Protein AF-A0A2V9BN85-F1 (afdb_monomer)

pLDDT: mean 82.67, std 12.39, range [37.84, 95.75]

Structure (mmCIF, N/CA/C/O backbone):
data_AF-A0A2V9BN85-F1
#
_entry.id   AF-A0A2V9BN85-F1
#
loop_
_atom_site.group_PDB
_atom_site.id
_atom_site.type_symbol
_atom_site.label_atom_id
_atom_site.label_alt_id
_atom_site.label_comp_id
_atom_site.label_asym_id
_atom_site.label_entity_id
_atom_site.label_seq_id
_atom_site.pdbx_PDB_ins_code
_atom_site.Cartn_x
_atom_site.Cartn_y
_atom_site.Cartn_z
_atom_site.occupancy
_atom_site.B_iso_or_equiv
_atom_site.auth_seq_id
_atom_site.auth_comp_id
_atom_site.auth_asym_id
_atom_site.auth_atom_id
_atom_site.pdbx_PDB_model_num
ATOM 1 N N . GLU A 1 1 ? -15.654 5.965 22.113 1.00 67.56 1 GLU A N 1
ATOM 2 C CA . GLU A 1 1 ? -15.390 7.046 21.126 1.00 67.56 1 GLU A CA 1
ATOM 3 C C . GLU A 1 1 ? -14.451 6.547 20.026 1.00 67.56 1 GLU A C 1
ATOM 5 O O . GLU A 1 1 ? -13.652 5.654 20.295 1.00 67.56 1 GLU A O 1
ATOM 10 N N . VAL A 1 2 ? -14.566 7.076 18.801 1.00 77.62 2 VAL A N 1
ATOM 11 C CA . VAL A 1 2 ? -13.735 6.678 17.647 1.00 77.62 2 VAL A CA 1
ATOM 12 C C . VAL A 1 2 ? -12.854 7.855 17.248 1.00 77.62 2 VAL A C 1
ATOM 14 O O . VAL A 1 2 ? -13.372 8.906 16.866 1.00 77.62 2 VAL A O 1
ATOM 17 N N . ALA A 1 3 ? -11.534 7.687 17.299 1.00 77.00 3 ALA A N 1
ATOM 18 C CA . ALA A 1 3 ? -10.634 8.600 16.615 1.00 77.00 3 ALA A CA 1
ATOM 19 C C . ALA A 1 3 ? -10.610 8.210 15.132 1.00 77.00 3 ALA A C 1
ATOM 21 O O . ALA A 1 3 ? -10.425 7.041 14.782 1.00 77.00 3 ALA A O 1
ATOM 22 N N . GLY A 1 4 ? -10.879 9.193 14.268 1.00 76.19 4 GLY A N 1
ATOM 23 C CA . GLY A 1 4 ? -11.076 8.984 12.833 1.00 76.19 4 GLY A CA 1
ATOM 24 C C . GLY A 1 4 ? -9.852 8.408 12.108 1.00 76.19 4 GLY A C 1
ATOM 25 O O . GLY A 1 4 ? -8.812 8.184 12.719 1.00 76.19 4 GLY A O 1
ATOM 26 N N . PRO A 1 5 ? -9.945 8.182 10.786 1.00 84.31 5 PRO A N 1
ATOM 27 C CA . PRO A 1 5 ? -8.852 7.611 10.006 1.00 84.31 5 PRO A CA 1
ATOM 28 C C . PRO A 1 5 ? -7.662 8.579 9.942 1.00 84.31 5 PRO A C 1
ATOM 30 O O . PRO A 1 5 ? -7.593 9.455 9.079 1.00 84.31 5 PRO A O 1
ATOM 33 N N . ILE A 1 6 ? -6.711 8.406 10.860 1.00 88.75 6 ILE A N 1
ATOM 34 C CA . ILE A 1 6 ? -5.478 9.183 10.941 1.00 88.75 6 ILE A CA 1
ATOM 35 C C . ILE A 1 6 ? -4.555 8.707 9.809 1.00 88.75 6 ILE A C 1
ATOM 37 O O . ILE A 1 6 ? -4.205 7.520 9.758 1.00 88.75 6 ILE A O 1
ATOM 41 N N . PRO A 1 7 ? -4.156 9.590 8.874 1.00 90.69 7 PRO A N 1
ATOM 42 C CA . PRO A 1 7 ? -3.243 9.220 7.806 1.00 90.69 7 PRO A CA 1
ATOM 43 C C . PRO A 1 7 ? -1.839 9.033 8.380 1.00 90.69 7 PRO A C 1
ATOM 45 O O . PRO A 1 7 ? -1.233 9.968 8.901 1.00 90.69 7 PRO A O 1
ATOM 48 N N . LEU A 1 8 ? -1.306 7.821 8.258 1.00 90.25 8 LEU A N 1
ATOM 49 C CA . LEU A 1 8 ? 0.092 7.549 8.562 1.00 90.25 8 LEU A CA 1
ATOM 50 C C . LEU A 1 8 ? 0.961 7.839 7.327 1.00 90.25 8 LEU A C 1
ATOM 52 O O . LEU A 1 8 ? 0.459 7.821 6.196 1.00 90.25 8 LEU A O 1
ATOM 56 N N . PRO A 1 9 ? 2.270 8.089 7.512 1.00 93.62 9 PRO A N 1
ATOM 57 C CA . PRO A 1 9 ? 3.180 8.337 6.404 1.00 93.62 9 PRO A CA 1
ATOM 58 C C . PRO A 1 9 ? 3.121 7.222 5.357 1.00 93.62 9 PRO A C 1
ATOM 60 O O . PRO A 1 9 ? 3.257 6.036 5.666 1.00 93.62 9 PRO A O 1
ATOM 63 N N . THR A 1 10 ? 2.926 7.613 4.101 1.00 93.25 10 THR A N 1
ATOM 64 C CA . THR A 1 10 ? 2.906 6.680 2.975 1.00 93.25 10 THR A CA 1
ATOM 65 C C . THR A 1 10 ? 4.317 6.188 2.695 1.00 93.25 10 THR A C 1
ATOM 67 O O . THR A 1 10 ? 5.223 6.995 2.480 1.00 93.25 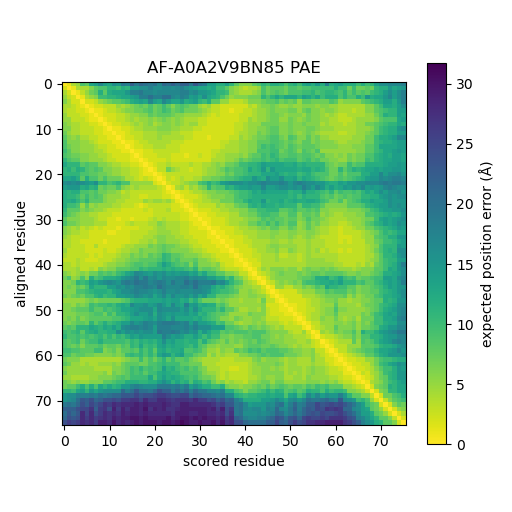10 THR A O 1
ATOM 70 N N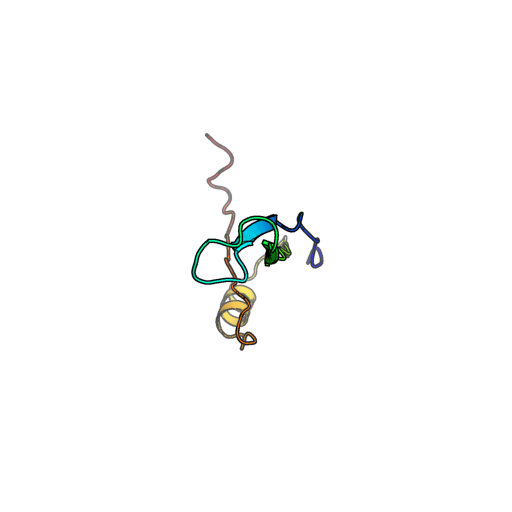 . THR A 1 11 ? 4.513 4.874 2.652 1.00 93.94 11 THR A N 1
ATOM 71 C CA . THR A 1 11 ? 5.797 4.300 2.240 1.00 93.94 11 THR A CA 1
ATOM 72 C C . THR A 1 11 ? 5.874 4.301 0.717 1.00 93.94 11 THR A C 1
ATOM 74 O O . THR A 1 11 ? 4.958 3.812 0.054 1.00 93.94 11 THR A O 1
ATOM 77 N N . ILE A 1 12 ? 6.948 4.872 0.166 1.00 94.69 12 ILE A N 1
ATOM 78 C CA . ILE A 1 12 ? 7.169 4.979 -1.279 1.00 94.69 12 ILE A CA 1
ATOM 79 C C . ILE A 1 12 ? 8.359 4.096 -1.649 1.00 94.69 12 ILE A C 1
ATOM 81 O O . ILE A 1 12 ? 9.509 4.450 -1.389 1.00 94.69 12 ILE A O 1
ATOM 85 N N . ASN A 1 13 ? 8.083 2.962 -2.286 1.00 94.81 13 ASN A N 1
ATOM 86 C CA . ASN A 1 13 ? 9.111 2.070 -2.812 1.00 94.81 13 ASN A CA 1
ATOM 87 C C . ASN A 1 13 ? 9.335 2.415 -4.281 1.00 94.81 13 ASN A C 1
ATOM 89 O O . ASN A 1 13 ? 8.410 2.284 -5.076 1.00 94.81 13 ASN A O 1
ATOM 93 N N . ARG A 1 14 ? 10.540 2.866 -4.644 1.00 95.56 14 ARG A N 1
ATOM 94 C CA . ARG A 1 14 ? 10.878 3.308 -6.007 1.00 95.56 14 ARG A CA 1
ATOM 95 C C . ARG A 1 14 ? 11.901 2.362 -6.617 1.00 95.56 14 ARG A C 1
ATOM 97 O O . ARG A 1 14 ? 12.904 2.059 -5.974 1.00 95.56 14 ARG A O 1
ATOM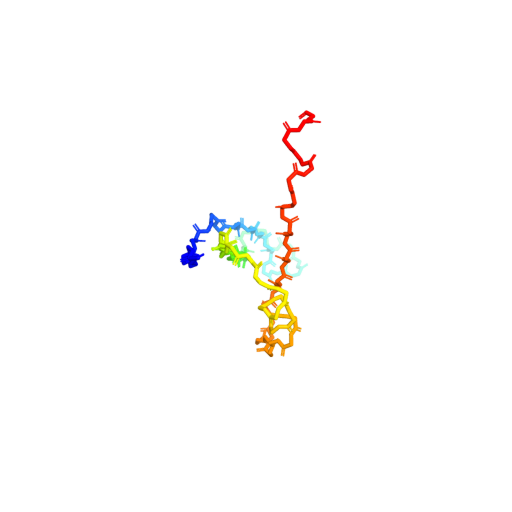 104 N N . TRP A 1 15 ? 11.685 1.935 -7.855 1.00 94.94 15 TRP A N 1
ATOM 105 C CA . TRP A 1 15 ? 12.649 1.127 -8.597 1.00 94.94 15 TRP A CA 1
ATOM 106 C C . TRP A 1 15 ? 12.807 1.637 -10.024 1.00 94.94 15 TRP A C 1
ATOM 108 O O . TRP A 1 15 ? 11.869 2.121 -10.654 1.00 94.94 15 TRP A O 1
ATOM 118 N N . THR A 1 16 ? 14.038 1.543 -10.521 1.00 93.75 16 THR A N 1
ATOM 119 C CA . THR A 1 16 ? 14.407 2.046 -11.845 1.00 93.75 16 THR A CA 1
ATOM 120 C C . THR A 1 16 ? 14.786 0.857 -12.716 1.00 93.75 16 THR A C 1
ATOM 122 O O . THR A 1 16 ? 15.719 0.131 -12.360 1.00 93.75 16 THR A O 1
ATOM 125 N N . VAL A 1 17 ? 14.108 0.656 -13.841 1.00 93.81 17 VAL A N 1
ATOM 126 C CA . VAL A 1 17 ? 14.353 -0.480 -14.748 1.00 93.81 17 VAL A CA 1
ATOM 127 C C . VAL A 1 17 ? 14.831 0.042 -16.101 1.00 93.81 17 VAL A C 1
ATOM 129 O O . VAL A 1 17 ? 14.566 1.188 -16.468 1.00 93.81 17 VAL A O 1
ATOM 132 N N . LEU A 1 18 ? 15.602 -0.768 -16.827 1.00 94.38 18 LEU A N 1
ATOM 133 C CA . LEU A 1 18 ? 15.921 -0.471 -18.223 1.00 94.38 18 LEU A CA 1
ATOM 134 C C . LEU A 1 18 ? 14.677 -0.695 -19.074 1.00 94.38 18 LEU A C 1
ATOM 136 O O . LEU A 1 18 ? 14.007 -1.710 -18.912 1.00 94.38 18 LEU A O 1
ATOM 140 N N . ARG A 1 19 ? 14.398 0.223 -20.003 1.00 91.12 19 ARG A N 1
ATOM 141 C CA . ARG A 1 19 ? 13.304 0.017 -20.966 1.00 91.12 19 ARG A CA 1
ATOM 142 C C . ARG A 1 19 ? 13.635 -1.070 -21.983 1.00 91.12 19 ARG A C 1
ATOM 144 O O . ARG A 1 19 ? 12.753 -1.808 -22.402 1.00 91.12 19 ARG A O 1
ATOM 151 N N . SER A 1 20 ? 14.903 -1.161 -22.385 1.00 91.00 20 SER A N 1
ATOM 152 C CA . SER A 1 20 ? 15.366 -2.199 -23.304 1.00 91.00 20 SER A CA 1
ATOM 153 C C . SER A 1 20 ? 15.734 -3.476 -22.545 1.00 91.00 20 SER A C 1
ATOM 155 O O . SER A 1 20 ? 16.413 -3.386 -21.517 1.00 91.00 20 SER A O 1
ATOM 157 N N . PRO A 1 21 ? 15.401 -4.667 -23.077 1.00 90.69 21 PRO A N 1
ATOM 158 C CA . PRO A 1 21 ? 15.912 -5.927 -22.547 1.00 90.69 21 PRO A CA 1
ATOM 159 C C . PRO A 1 21 ? 17.435 -6.082 -22.733 1.00 90.69 21 PRO A C 1
ATOM 161 O O . PRO A 1 21 ? 18.043 -6.905 -22.053 1.00 90.69 21 PRO A O 1
ATOM 164 N N . HIS A 1 22 ? 18.078 -5.306 -23.623 1.00 87.31 22 HIS A N 1
ATOM 165 C CA . HIS A 1 22 ? 19.520 -5.401 -23.883 1.00 87.31 22 HIS A CA 1
ATOM 166 C C . HIS A 1 22 ? 20.188 -4.041 -24.177 1.00 87.31 22 HIS A C 1
ATOM 168 O O . HIS A 1 22 ? 19.677 -3.231 -24.952 1.00 87.31 22 HIS A O 1
ATOM 174 N N . VAL A 1 23 ? 21.370 -3.829 -23.578 1.00 82.94 23 VAL A N 1
ATOM 175 C CA . VAL A 1 23 ? 22.395 -2.786 -23.848 1.00 82.94 23 VAL A CA 1
ATOM 176 C C . VAL A 1 23 ? 22.027 -1.309 -23.620 1.00 82.94 23 VAL A C 1
ATOM 178 O O . VAL A 1 23 ? 22.897 -0.547 -23.193 1.00 82.94 23 VAL A O 1
ATOM 181 N N . ASP A 1 24 ? 20.784 -0.864 -23.808 1.00 88.12 24 ASP A N 1
ATOM 182 C CA . ASP A 1 24 ? 20.446 0.564 -23.670 1.00 88.12 24 ASP A CA 1
ATOM 183 C C . ASP A 1 24 ? 20.327 1.026 -22.199 1.00 88.12 24 ASP A C 1
ATOM 185 O O . ASP A 1 24 ? 19.260 1.001 -21.585 1.00 88.12 24 ASP A O 1
ATOM 189 N N . LYS A 1 25 ? 21.450 1.477 -21.618 1.00 86.06 25 LYS A N 1
ATOM 190 C CA . LYS A 1 25 ? 21.552 1.943 -20.218 1.00 86.06 25 LYS A CA 1
ATOM 191 C C . LYS A 1 25 ? 21.054 3.377 -19.985 1.00 86.06 25 LYS A C 1
ATOM 193 O O . LYS A 1 25 ? 20.810 3.752 -18.828 1.00 86.06 25 LYS A O 1
ATOM 198 N N . LYS A 1 26 ? 20.958 4.191 -21.045 1.00 89.94 26 LYS A N 1
ATOM 199 C CA . LYS A 1 26 ? 20.521 5.598 -20.966 1.00 89.94 26 LYS A CA 1
ATOM 200 C C . LYS A 1 26 ? 18.999 5.691 -20.892 1.00 89.94 26 LYS A C 1
ATOM 202 O O . LYS A 1 26 ? 18.476 6.560 -20.199 1.00 89.94 26 LYS A O 1
ATOM 207 N N . SER A 1 27 ? 18.301 4.758 -21.532 1.00 93.12 27 SER A N 1
ATOM 208 C CA . SER A 1 27 ? 16.850 4.639 -21.450 1.00 93.12 27 SER A CA 1
ATOM 209 C C . SER A 1 27 ? 16.415 3.895 -20.180 1.00 93.12 27 SER A C 1
ATOM 211 O O . SER A 1 27 ? 16.428 2.665 -20.107 1.00 93.12 27 SER A O 1
ATOM 213 N N . ARG A 1 28 ? 16.037 4.656 -19.144 1.00 93.75 28 ARG A N 1
ATOM 214 C CA . ARG A 1 28 ? 15.491 4.126 -17.881 1.00 93.75 28 ARG A CA 1
ATOM 215 C C . ARG A 1 28 ? 14.031 4.515 -17.706 1.00 93.75 28 ARG A C 1
ATOM 217 O O . ARG A 1 28 ? 13.594 5.538 -18.235 1.00 93.75 28 ARG A O 1
ATOM 224 N N . GLU A 1 29 ? 13.308 3.700 -16.959 1.00 94.44 29 GLU A N 1
ATOM 225 C CA . GLU A 1 29 ? 11.933 3.934 -16.537 1.00 94.44 29 GLU A CA 1
ATOM 226 C C . GLU A 1 29 ? 11.846 3.873 -15.016 1.00 94.44 29 GLU A C 1
ATOM 228 O O . GLU A 1 29 ? 12.573 3.114 -14.370 1.00 94.44 29 GLU A O 1
ATOM 233 N N . GLN A 1 30 ? 11.006 4.739 -14.458 1.00 95.12 30 GLN A N 1
ATOM 234 C CA . GLN A 1 30 ? 10.841 4.908 -13.024 1.00 95.12 30 GLN A CA 1
ATOM 235 C C . GLN A 1 30 ? 9.484 4.347 -12.638 1.00 95.12 30 GLN A C 1
ATOM 237 O O . GLN A 1 30 ? 8.460 4.825 -13.119 1.00 95.12 30 GLN A O 1
ATOM 242 N N . PHE A 1 31 ? 9.487 3.371 -11.748 1.00 95.62 31 PHE A N 1
ATOM 243 C CA . PHE A 1 31 ? 8.278 2.802 -11.186 1.00 95.62 31 PHE A CA 1
ATOM 244 C C . PHE A 1 31 ? 8.257 3.047 -9.685 1.00 95.62 31 PHE A C 1
ATOM 246 O O . PHE A 1 31 ? 9.302 3.150 -9.032 1.00 95.62 31 PHE A O 1
ATOM 253 N N . GLU A 1 32 ? 7.055 3.131 -9.130 1.00 95.75 32 GLU A N 1
ATOM 254 C CA . GLU A 1 32 ? 6.876 3.217 -7.693 1.00 95.75 32 GLU A CA 1
ATOM 255 C C . GLU A 1 32 ? 5.632 2.470 -7.225 1.00 95.75 32 GLU A C 1
ATOM 257 O O . GLU A 1 32 ? 4.623 2.395 -7.924 1.00 95.75 32 GLU A O 1
ATOM 262 N N . MET A 1 33 ? 5.712 1.951 -6.004 1.00 94.62 33 MET A N 1
ATOM 263 C CA . MET A 1 33 ? 4.575 1.463 -5.237 1.00 94.62 33 MET A CA 1
ATOM 264 C C . MET A 1 33 ? 4.391 2.380 -4.038 1.00 94.62 33 MET A C 1
ATOM 266 O O . MET A 1 33 ? 5.334 2.604 -3.274 1.00 94.62 33 MET A O 1
ATOM 270 N N . ARG A 1 34 ? 3.176 2.904 -3.871 1.00 94.19 34 ARG A N 1
ATOM 271 C CA . ARG A 1 34 ? 2.801 3.715 -2.712 1.00 94.19 34 ARG A CA 1
ATOM 272 C C . ARG A 1 34 ? 1.893 2.900 -1.808 1.00 94.19 34 ARG A C 1
ATOM 274 O O . ARG A 1 34 ? 0.778 2.561 -2.191 1.00 94.19 34 ARG A O 1
ATOM 281 N N . THR A 1 35 ? 2.359 2.606 -0.601 1.00 92.81 35 THR A N 1
ATOM 282 C CA . THR A 1 35 ? 1.544 1.945 0.421 1.00 92.81 35 THR A CA 1
ATOM 283 C C . THR A 1 35 ? 0.935 3.006 1.330 1.00 92.81 35 THR A C 1
ATOM 285 O O . THR A 1 35 ? 1.649 3.687 2.072 1.00 92.81 35 THR A O 1
ATOM 288 N N . HIS A 1 36 ? -0.388 3.155 1.267 1.00 91.69 36 HIS A N 1
ATOM 289 C CA . HIS A 1 36 ? -1.141 4.086 2.104 1.00 91.69 36 HIS A CA 1
ATOM 290 C C . HIS A 1 36 ? -1.562 3.403 3.403 1.00 91.69 36 HIS A C 1
ATOM 292 O O . HIS A 1 36 ? -2.314 2.435 3.375 1.00 91.69 36 HIS A O 1
ATOM 298 N N . LYS A 1 37 ? -1.092 3.921 4.539 1.00 90.31 37 LYS A N 1
ATOM 299 C CA . LYS A 1 37 ? -1.441 3.414 5.868 1.00 90.31 37 LYS A CA 1
ATOM 300 C C . LYS A 1 37 ? -2.389 4.400 6.545 1.00 90.31 37 LYS A C 1
ATOM 302 O O . LYS A 1 37 ? -2.136 5.604 6.542 1.00 90.31 37 LYS A O 1
ATOM 307 N N . ARG A 1 38 ? -3.488 3.901 7.103 1.00 90.69 38 ARG A N 1
ATOM 308 C CA . ARG A 1 38 ? -4.452 4.688 7.882 1.00 90.69 38 ARG A CA 1
ATOM 309 C C . ARG A 1 38 ? -4.725 3.948 9.180 1.00 90.69 38 ARG A C 1
ATOM 311 O O . ARG A 1 38 ? -4.886 2.733 9.147 1.00 90.69 38 ARG A O 1
ATOM 318 N N . LEU A 1 39 ? -4.748 4.673 10.289 1.00 86.50 39 LEU A N 1
ATOM 319 C CA . LEU A 1 39 ? -5.035 4.126 11.610 1.00 86.50 39 LEU A CA 1
ATOM 320 C C . LEU A 1 39 ? -6.406 4.617 12.068 1.00 86.50 39 LEU A C 1
ATOM 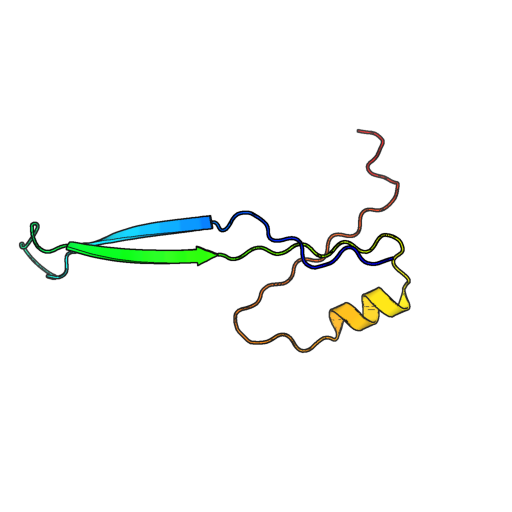322 O O . LEU A 1 39 ? -6.705 5.801 11.946 1.00 86.50 39 LEU A O 1
ATOM 326 N N . ILE A 1 40 ? -7.227 3.700 12.568 1.00 87.00 40 ILE A N 1
ATOM 327 C CA . ILE A 1 40 ? -8.490 3.998 13.243 1.00 87.00 40 ILE A CA 1
ATOM 328 C C . ILE A 1 40 ? -8.304 3.534 14.681 1.00 87.00 40 ILE A C 1
ATOM 330 O O . ILE A 1 40 ? -7.903 2.390 14.892 1.00 87.00 40 ILE A O 1
ATOM 334 N N . ASP A 1 41 ? -8.565 4.416 15.641 1.00 83.75 41 ASP A N 1
ATOM 335 C CA . ASP A 1 41 ? -8.445 4.093 17.063 1.00 83.75 41 ASP A CA 1
ATOM 336 C C . ASP A 1 41 ? -9.831 4.069 17.715 1.00 83.75 41 ASP A C 1
ATOM 338 O O . ASP A 1 4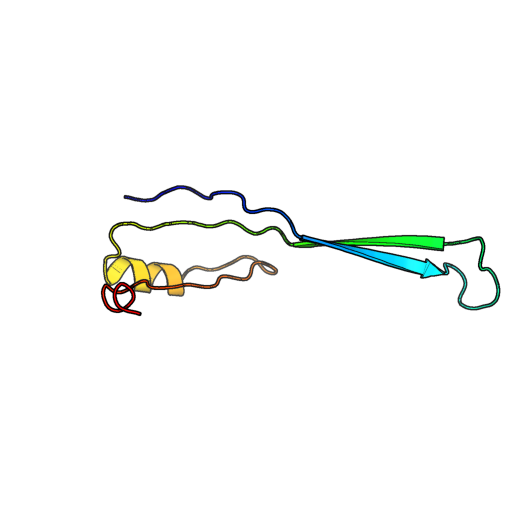1 ? -10.633 4.993 17.541 1.00 83.75 41 ASP A O 1
ATOM 342 N N . ILE A 1 42 ? -10.126 2.995 18.445 1.00 82.69 42 ILE A N 1
ATOM 343 C CA . ILE A 1 42 ? -11.402 2.781 19.133 1.00 82.69 42 ILE A CA 1
ATOM 344 C C . ILE A 1 42 ? -11.092 2.707 20.624 1.00 82.69 42 ILE A C 1
ATOM 346 O O . ILE A 1 42 ? -10.579 1.703 21.110 1.00 82.69 42 ILE A O 1
ATOM 350 N N . LEU A 1 43 ? -11.426 3.775 21.351 1.00 76.00 43 LEU A N 1
ATOM 351 C CA . LEU A 1 43 ? -11.056 3.932 22.763 1.00 76.00 43 LEU A CA 1
ATOM 352 C C . LEU A 1 43 ? -11.812 2.971 23.697 1.00 76.00 43 LEU A C 1
ATOM 354 O O . LEU A 1 43 ? -11.293 2.580 24.739 1.00 76.00 43 LEU A O 1
ATOM 358 N N . GLU A 1 44 ? -13.029 2.573 23.321 1.00 75.12 44 GLU A N 1
ATOM 359 C CA . GLU A 1 44 ? -13.880 1.662 24.095 1.00 75.12 44 GLU A CA 1
ATOM 360 C C . GLU A 1 44 ? -14.438 0.569 23.174 1.00 75.12 44 GLU A C 1
ATOM 362 O O . GLU A 1 44 ? -15.508 0.745 22.583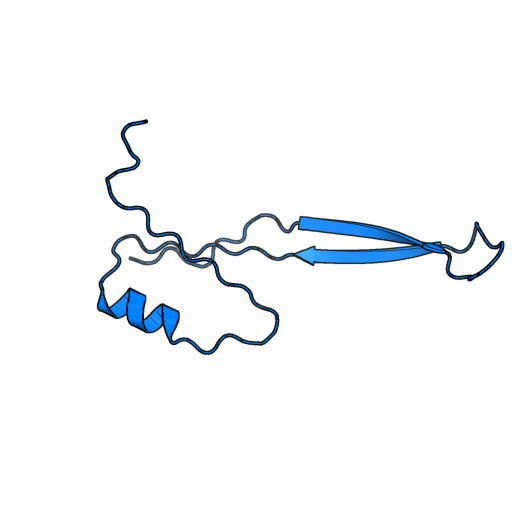 1.00 75.12 44 GLU A O 1
ATOM 367 N N . PRO A 1 45 ? -13.710 -0.543 22.986 1.00 73.31 45 PRO A N 1
ATOM 368 C CA . PRO A 1 45 ? -14.196 -1.646 22.171 1.00 73.31 45 PRO A CA 1
ATOM 369 C C . PRO A 1 45 ? -15.280 -2.429 22.926 1.00 73.31 45 PRO A C 1
ATOM 371 O O . PRO A 1 45 ? -15.031 -2.955 24.012 1.00 73.31 45 PRO A O 1
ATOM 374 N N . THR A 1 46 ? -16.478 -2.549 22.346 1.00 79.94 46 THR A N 1
ATOM 375 C CA . THR A 1 46 ? -17.486 -3.518 22.810 1.00 79.94 46 THR A CA 1
ATOM 376 C C . THR A 1 46 ? -17.318 -4.845 22.056 1.00 79.94 46 THR A C 1
ATOM 378 O O . THR A 1 46 ? -16.930 -4.822 20.884 1.00 79.94 46 THR A O 1
ATOM 381 N N . PRO A 1 47 ? -17.619 -6.009 22.664 1.00 77.62 47 PRO A N 1
ATOM 382 C CA . PRO A 1 47 ? -17.490 -7.310 21.995 1.00 77.62 47 PRO A CA 1
ATOM 383 C C . PRO A 1 47 ? -18.245 -7.370 20.658 1.00 77.62 47 PRO A C 1
ATOM 385 O O . PRO A 1 47 ? -17.691 -7.792 19.646 1.00 77.62 47 PRO A O 1
ATOM 388 N N . ASP A 1 48 ? -19.455 -6.810 20.627 1.00 79.88 48 ASP A N 1
ATOM 389 C CA . ASP A 1 48 ? -20.300 -6.758 19.432 1.00 79.88 48 ASP A CA 1
ATOM 390 C C . ASP A 1 48 ? -19.666 -5.937 18.293 1.00 79.88 48 ASP A C 1
ATOM 392 O O . ASP A 1 48 ? -19.826 -6.261 17.115 1.00 79.88 48 ASP A O 1
ATOM 396 N N . THR A 1 49 ? -18.911 -4.880 18.623 1.00 77.56 49 THR A N 1
ATOM 397 C CA . THR A 1 49 ? -18.215 -4.069 17.609 1.00 77.56 49 THR A CA 1
ATOM 398 C C . THR A 1 49 ? -17.012 -4.786 17.004 1.00 77.56 49 THR A C 1
ATOM 400 O O . THR A 1 49 ? -16.747 -4.608 15.817 1.00 77.56 49 THR A O 1
ATOM 403 N N . VAL A 1 50 ? -16.318 -5.640 17.763 1.00 79.31 50 VAL A N 1
ATOM 404 C CA . VAL A 1 50 ? -15.208 -6.452 17.236 1.00 79.31 50 VAL A CA 1
ATOM 405 C C . VAL A 1 50 ? -15.734 -7.478 16.230 1.00 79.31 50 VAL A C 1
ATOM 407 O O . VAL A 1 50 ? -15.189 -7.602 15.131 1.00 79.31 50 VAL A O 1
ATOM 410 N N . ASP A 1 51 ? -16.847 -8.134 16.557 1.00 79.44 51 ASP A N 1
ATOM 411 C CA . ASP A 1 51 ? -17.498 -9.106 15.674 1.00 79.44 51 ASP A CA 1
ATOM 412 C C . ASP A 1 51 ? -18.039 -8.467 14.387 1.00 79.44 51 ASP A C 1
ATOM 414 O O . ASP A 1 51 ? -18.025 -9.094 13.324 1.00 79.44 51 ASP A O 1
ATOM 418 N N . ALA A 1 52 ? -18.508 -7.219 14.461 1.00 81.06 52 ALA A N 1
ATOM 419 C CA . ALA A 1 52 ? -18.948 -6.461 13.293 1.00 81.06 52 ALA A CA 1
ATOM 420 C C . ALA A 1 52 ? -17.777 -6.070 12.373 1.00 81.06 52 ALA A C 1
ATOM 422 O O . ALA A 1 52 ? -17.919 -6.119 11.152 1.00 81.06 52 ALA A O 1
ATOM 423 N N . LEU A 1 53 ? -16.613 -5.728 12.937 1.00 81.19 53 LEU A N 1
ATOM 424 C CA . LEU A 1 53 ? -15.421 -5.356 12.164 1.00 81.19 53 LEU A CA 1
ATOM 425 C C . LEU A 1 53 ? -14.815 -6.541 11.404 1.00 81.19 53 LEU A C 1
ATOM 427 O O . LEU A 1 53 ? -14.324 -6.361 10.293 1.00 81.19 53 LEU A O 1
ATOM 431 N N . MET A 1 54 ? -14.883 -7.753 11.960 1.00 77.38 54 MET A N 1
ATOM 432 C CA . MET A 1 54 ? -14.402 -8.964 11.279 1.00 77.38 54 MET A CA 1
ATOM 433 C C . MET A 1 54 ? -15.292 -9.404 10.109 1.00 77.38 54 MET A C 1
ATOM 435 O O . MET A 1 54 ? -14.825 -10.104 9.216 1.00 77.38 54 MET A O 1
ATOM 439 N N . LYS A 1 55 ? -16.572 -9.016 10.111 1.00 81.44 55 LYS A N 1
ATOM 440 C CA . LYS A 1 55 ? -17.561 -9.400 9.086 1.00 81.44 55 LYS A CA 1
ATOM 441 C C . LYS A 1 55 ? -17.683 -8.386 7.948 1.00 81.44 55 LYS A C 1
ATOM 443 O O . LYS A 1 55 ? -18.575 -8.520 7.116 1.00 81.44 55 LYS A O 1
ATOM 448 N N . LEU A 1 56 ? -16.852 -7.347 7.935 1.00 80.31 56 LEU A N 1
ATOM 449 C CA . LEU A 1 56 ? -16.978 -6.260 6.975 1.00 80.31 56 LEU A CA 1
ATOM 450 C C . LEU A 1 56 ? -16.403 -6.663 5.610 1.00 80.31 56 LEU A C 1
ATOM 452 O O . LEU A 1 56 ? -15.254 -7.095 5.520 1.00 80.31 56 LEU A O 1
ATOM 456 N N . ASP A 1 57 ? -17.177 -6.468 4.542 1.00 80.06 57 ASP A N 1
ATOM 457 C CA . ASP A 1 57 ? -16.707 -6.696 3.176 1.00 80.06 57 ASP A CA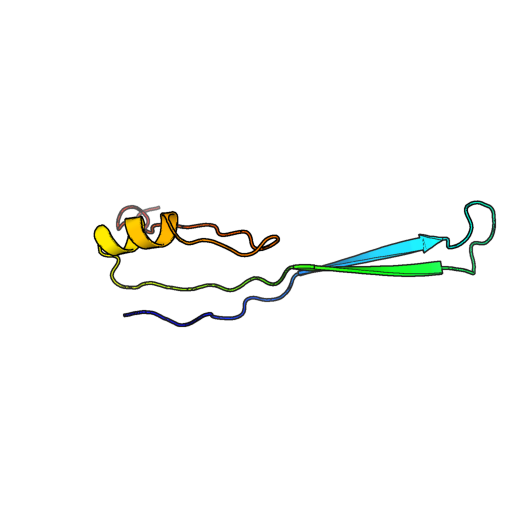 1
ATOM 458 C C . ASP A 1 57 ? -15.739 -5.580 2.760 1.00 80.06 57 ASP A C 1
ATOM 460 O O . ASP A 1 57 ? -16.124 -4.432 2.515 1.00 80.06 57 ASP A O 1
ATOM 464 N N . LEU A 1 58 ? -14.454 -5.921 2.703 1.00 81.19 58 LEU A N 1
ATOM 465 C CA . LEU A 1 58 ? -13.389 -5.008 2.302 1.00 81.19 58 LEU A CA 1
ATOM 466 C C . LEU A 1 58 ? -13.197 -5.034 0.778 1.00 81.19 58 LEU A C 1
ATOM 468 O O . LEU A 1 58 ? -13.240 -6.103 0.162 1.00 81.19 58 LEU A O 1
ATOM 472 N N . PRO A 1 59 ? -12.945 -3.875 0.143 1.00 86.56 59 PRO A N 1
ATOM 473 C CA . PRO A 1 59 ? -12.637 -3.835 -1.276 1.00 86.56 59 PRO A CA 1
ATOM 474 C C . PRO A 1 59 ? -11.290 -4.524 -1.563 1.00 86.56 59 PRO A C 1
ATOM 476 O O . PRO A 1 59 ? -10.382 -4.503 -0.724 1.00 86.56 59 PRO A O 1
ATOM 479 N N . PRO A 1 60 ? -11.114 -5.096 -2.766 1.00 84.06 60 PRO A N 1
ATOM 480 C CA . PRO A 1 60 ? -9.876 -5.769 -3.135 1.00 84.06 60 PRO A CA 1
ATOM 481 C C . PRO A 1 60 ? -8.686 -4.799 -3.089 1.00 84.06 60 PRO A C 1
ATOM 483 O O . PRO A 1 60 ? -8.753 -3.687 -3.615 1.00 84.06 60 PRO A O 1
ATOM 486 N N . GLY A 1 61 ? -7.583 -5.234 -2.475 1.00 82.44 61 GLY A N 1
ATOM 487 C CA . GLY A 1 61 ? -6.348 -4.448 -2.356 1.00 82.44 61 GLY A CA 1
ATOM 488 C C . GLY A 1 61 ? -6.227 -3.604 -1.082 1.00 82.44 61 GLY A C 1
ATOM 489 O O . GLY A 1 61 ? -5.244 -2.878 -0.942 1.00 82.44 61 GLY A O 1
ATOM 490 N N . VAL A 1 62 ? -7.183 -3.705 -0.153 1.00 87.12 62 VAL A N 1
ATOM 491 C CA . VAL A 1 62 ? -7.064 -3.153 1.203 1.00 87.12 62 VAL A CA 1
ATOM 492 C C . VAL A 1 62 ? -6.779 -4.289 2.177 1.00 87.12 62 VAL A C 1
ATOM 494 O O . VAL A 1 62 ? -7.554 -5.235 2.268 1.00 87.12 62 VAL A O 1
ATOM 497 N N . ASP A 1 63 ? -5.669 -4.176 2.900 1.00 85.12 63 ASP A N 1
ATOM 498 C CA . ASP A 1 63 ? -5.310 -5.083 3.989 1.00 85.12 63 ASP 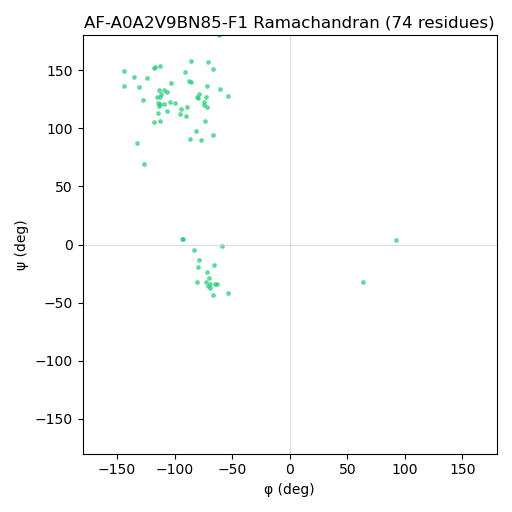A CA 1
ATOM 499 C C . ASP A 1 63 ? -5.589 -4.405 5.337 1.00 85.12 63 ASP A C 1
ATOM 501 O O . ASP A 1 63 ? -5.339 -3.203 5.491 1.00 85.12 63 ASP A O 1
ATOM 505 N N . VAL A 1 64 ? -6.136 -5.153 6.296 1.00 84.56 64 VAL A N 1
ATOM 506 C CA . VAL A 1 64 ? -6.555 -4.639 7.609 1.00 84.56 64 VAL A CA 1
ATOM 507 C C . VAL A 1 64 ? -5.933 -5.487 8.709 1.00 84.56 64 VAL A C 1
ATOM 509 O O . VAL A 1 64 ? -6.147 -6.692 8.783 1.00 84.56 64 VAL A O 1
ATOM 512 N N . GLU A 1 65 ? -5.204 -4.833 9.612 1.00 83.50 65 GLU A N 1
ATOM 513 C CA . GLU A 1 65 ? -4.623 -5.452 10.802 1.00 83.50 65 GLU A CA 1
ATOM 514 C C . GLU A 1 65 ? -5.321 -4.895 12.051 1.00 83.50 65 GLU A C 1
ATOM 516 O O . GLU A 1 65 ? -5.296 -3.686 12.294 1.00 83.50 65 GLU A O 1
ATOM 521 N N . ILE A 1 66 ? -5.938 -5.766 12.854 1.00 83.62 66 ILE A N 1
ATOM 522 C CA . ILE A 1 66 ? -6.608 -5.384 14.106 1.00 83.62 66 ILE A CA 1
ATOM 523 C C . ILE A 1 66 ? -5.670 -5.693 15.278 1.00 83.62 66 ILE A C 1
ATOM 525 O O . ILE A 1 66 ? -5.278 -6.841 15.479 1.00 83.62 66 ILE A O 1
ATOM 529 N N . LYS A 1 67 ? -5.328 -4.673 16.074 1.00 80.94 67 LYS A N 1
ATOM 530 C CA . LYS A 1 67 ? -4.531 -4.809 17.304 1.00 80.94 67 LYS A CA 1
ATOM 531 C C . LYS A 1 67 ? -5.384 -4.438 18.514 1.00 80.94 67 LYS A C 1
ATOM 533 O O . LYS A 1 67 ? -5.752 -3.280 18.671 1.00 80.94 67 LYS A O 1
ATOM 538 N N . ALA A 1 68 ? -5.688 -5.415 19.368 1.00 73.69 68 ALA A N 1
ATOM 539 C CA . ALA A 1 68 ? -6.381 -5.183 20.632 1.00 73.69 68 ALA A CA 1
ATOM 540 C C . ALA A 1 68 ? -5.355 -4.921 21.745 1.00 73.69 68 ALA A C 1
ATOM 542 O O . ALA A 1 68 ? -4.625 -5.824 22.153 1.00 73.69 68 ALA A O 1
ATOM 543 N N . PHE A 1 69 ? -5.291 -3.685 22.242 1.00 67.44 69 PHE A N 1
ATOM 544 C CA . PHE A 1 69 ? -4.441 -3.332 23.379 1.00 67.44 69 PHE A CA 1
ATOM 545 C C . PHE A 1 69 ? -5.200 -3.585 24.690 1.00 67.44 69 PHE A C 1
ATOM 547 O O . PHE A 1 69 ? -5.918 -2.725 25.193 1.00 67.44 69 PHE A O 1
ATOM 554 N N . GLY A 1 70 ? -5.069 -4.793 25.242 1.00 59.50 70 GLY A N 1
ATOM 555 C CA . GLY A 1 70 ? -5.503 -5.085 26.611 1.00 59.50 70 GLY A CA 1
ATOM 556 C C . GLY A 1 70 ? -4.590 -4.414 27.648 1.00 59.50 70 GLY A C 1
ATOM 557 O O . GLY A 1 70 ? -3.421 -4.139 27.375 1.00 59.50 70 GLY A O 1
ATOM 558 N N . ARG A 1 71 ? -5.095 -4.193 28.871 1.00 60.47 71 ARG A N 1
ATOM 559 C CA . ARG A 1 71 ? -4.361 -3.575 30.003 1.00 60.47 71 ARG A CA 1
ATOM 560 C C . ARG A 1 71 ? -3.078 -4.313 30.445 1.00 60.47 71 ARG A C 1
ATOM 562 O O . ARG A 1 71 ? -2.395 -3.837 31.344 1.00 60.47 71 ARG A O 1
ATOM 569 N N . GLU A 1 72 ? -2.716 -5.434 29.828 1.00 56.66 72 GLU A N 1
ATOM 570 C CA . GLU A 1 72 ? -1.553 -6.251 30.207 1.00 56.66 72 GLU A CA 1
ATOM 571 C C . GLU A 1 72 ? -0.202 -5.692 29.716 1.00 56.66 72 GLU A C 1
ATOM 573 O O . GLU A 1 72 ? 0.847 -6.098 30.210 1.00 56.66 72 GLU A O 1
ATOM 578 N N . HIS A 1 73 ? -0.194 -4.714 28.802 1.00 53.69 73 HIS A N 1
ATOM 579 C CA . HIS A 1 73 ? 1.040 -4.188 28.194 1.00 53.69 73 HIS A CA 1
ATOM 580 C C . HIS A 1 73 ? 1.671 -2.964 28.884 1.00 53.69 73 HIS A C 1
ATOM 582 O O . HIS A 1 73 ? 2.669 -2.446 28.393 1.00 53.69 73 HIS A O 1
ATOM 588 N N . ALA A 1 74 ? 1.152 -2.506 30.028 1.00 46.91 74 ALA A N 1
ATOM 589 C CA . ALA A 1 74 ? 1.728 -1.364 30.755 1.00 46.91 74 ALA A CA 1
ATOM 590 C C . ALA A 1 74 ? 2.913 -1.729 31.678 1.00 46.91 74 ALA A C 1
ATOM 592 O O . ALA A 1 74 ? 3.523 -0.840 32.268 1.00 46.91 74 ALA A O 1
ATOM 593 N N . ALA A 1 75 ? 3.245 -3.017 31.816 1.00 43.97 75 ALA A N 1
ATOM 594 C CA . ALA A 1 75 ? 4.316 -3.497 32.688 1.00 43.97 75 ALA A CA 1
ATOM 595 C C . ALA A 1 75 ? 5.310 -4.384 31.923 1.00 43.97 75 ALA A C 1
ATOM 597 O O . ALA A 1 75 ? 5.366 -5.597 32.128 1.00 43.97 75 ALA A O 1
ATOM 598 N N . LYS A 1 76 ? 6.087 -3.777 31.025 1.00 37.84 76 LYS A N 1
ATOM 599 C CA . LYS A 1 76 ? 7.401 -4.274 30.600 1.00 37.84 76 LYS A CA 1
ATOM 600 C C . LYS A 1 76 ? 8.237 -3.146 30.019 1.00 37.84 76 LYS A C 1
ATOM 602 O O . LYS A 1 76 ? 7.681 -2.378 29.208 1.00 37.84 76 LYS A O 1
#

Radius of gyration: 20.55 Å; Cα contacts (8 Å, |Δi|>4): 71; chains: 1; bounding box: 43×19×57 Å

Sequence (76 aa):
EVAGPIPLPTTINRWTVLRSPHVDKKSREQFEMRTHKRLIDILEPTPDTVDALMKLDLPPGVDVEIKAFGREHAAK

Foldseek 3Di:
DKDDWAWDDKDKDKDKDAPDPDDPPVRIDIDIDTHTDTDMDDPDDDPVNVVVVVPDDDDPPDDDDDDDDDPPPPPD

Solvent-accessible surface area (backbone atoms only — not comparable to full-atom values): 5252 Å² total; per-residue (Å²): 97,72,50,66,77,44,76,46,84,60,49,75,50,74,50,76,45,60,73,46,99,65,90,47,79,84,49,65,42,83,47,72,49,77,49,82,43,68,46,70,47,64,80,64,80,50,75,71,56,55,60,51,61,75,70,55,89,72,63,92,93,67,87,85,85,88,82,85,86,61,88,78,72,84,78,123

Mean predicted aligned error: 8.81 Å

Secondary structure (DSSP, 8-state):
-EEEEEEEEEEEEEEEEESSSSS--S-EEEEEEEEEEEEEEESS--HHHHHHHHT--PPTT---------GGGG--

Nearest PDB structures (foldseek):
  8fmw-assembly1_J  TM=9.388E-01  e=5.464E-07  Borreliella burgdorferi B31
  7p7u-assembly1_k  TM=9.525E-01  e=5.833E-07  Enterococcus faecalis
  8cf1-assembly1_J  TM=9.424E-01  e=7.577E-07  Escherichia coli BW25113
  6yef-assembly1_j  TM=9.224E-01  e=2.802E-06  Staphylococcus aureus subsp. aureus NCTC 8325
  5ib8-assembly1_1I  TM=8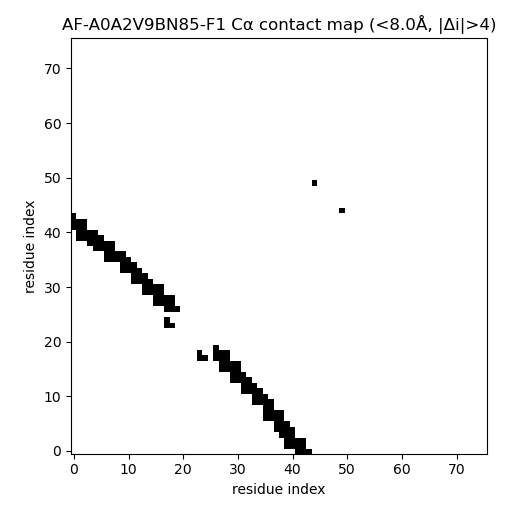.901E-01  e=3.409E-06  Thermus thermophilus HB8